Protein AF-A0A9C8A889-F1 (afdb_monomer)

Secondary structure (DSSP, 8-state):
-----HHHHHHHH-SSPPPHHHHHHHHHHHHHHT--HHHHHHHHHHHHTSGGGHHHHHHHHHHHHHHHHHHHTS---HHHHHHHHHHHHHHHHHHHHHHHS-------S--------

Solvent-accessible surface area (backbone atoms only — not comparable to full-atom values): 6922 Å² total; per-residue (Å²): 131,84,82,71,46,30,55,60,42,34,42,74,75,39,100,53,82,64,57,70,69,46,43,52,43,9,49,51,44,20,67,58,66,70,44,55,36,60,59,17,15,52,40,27,50,61,55,56,70,43,73,85,42,46,66,60,52,51,52,48,51,53,50,48,53,51,52,53,50,56,63,70,62,76,81,64,53,74,67,56,44,50,51,51,53,51,50,51,42,56,51,40,55,51,52,51,54,61,48,66,51,78,86,75,77,75,86,81,80,85,88,87,78,80,96,79,134

pLDDT: mean 82.59, std 16.74, range [38.91, 95.0]

Radius of gyration: 18.57 Å; Cα contacts (8 Å, |Δi|>4): 84; chains: 1; bounding box: 40×29×70 Å

Foldseek 3Di:
DDQQALQNLLVVVDPDRDDVLLSLQLVLLCVLVVDRSNVSSLLSVLQPPDVVCSVVSSVVSVVSVVLVVVLVPPPDDPVSNVVSSVVSNVVSVVSVVVSPDDPPPPPPDDPPDDPDD

Mean predicted aligned error: 9.04 Å

Structure (mmCIF, N/CA/C/O backbone):
data_AF-A0A9C8A889-F1
#
_entry.id   AF-A0A9C8A889-F1
#
loop_
_atom_site.group_PDB
_atom_site.id
_atom_site.type_symbol
_atom_site.label_atom_id
_atom_site.label_alt_id
_atom_site.label_comp_id
_atom_site.label_asym_id
_atom_site.label_entity_id
_atom_site.label_seq_id
_atom_site.pdbx_PDB_ins_code
_atom_site.Cartn_x
_atom_site.Cartn_y
_atom_site.Cartn_z
_atom_site.occupancy
_atom_site.B_iso_or_equiv
_atom_site.auth_seq_id
_atom_site.auth_comp_id
_atom_site.auth_asym_id
_atom_site.auth_atom_id
_atom_site.pdbx_PDB_model_num
ATOM 1 N N . MET A 1 1 ? 24.581 -2.367 11.907 1.00 43.16 1 MET A N 1
ATOM 2 C CA . MET A 1 1 ? 24.104 -2.725 10.557 1.00 43.16 1 MET A CA 1
ATOM 3 C C . MET A 1 1 ? 22.963 -1.779 10.253 1.00 43.16 1 MET A C 1
ATOM 5 O O . MET A 1 1 ? 22.037 -1.738 11.049 1.00 43.16 1 MET A O 1
ATOM 9 N N . GLY A 1 2 ? 23.095 -0.926 9.234 1.00 52.41 2 GLY A N 1
ATOM 10 C CA . GLY A 1 2 ? 22.014 -0.014 8.854 1.00 52.41 2 GLY A CA 1
ATOM 11 C C . GLY A 1 2 ? 20.854 -0.834 8.303 1.00 52.41 2 GLY A C 1
ATOM 12 O O . GLY A 1 2 ? 21.077 -1.673 7.434 1.00 52.41 2 GLY A O 1
ATOM 13 N N . HIS A 1 3 ? 19.657 -0.661 8.858 1.00 66.38 3 HIS A N 1
ATOM 14 C CA . HIS A 1 3 ? 18.458 -1.247 8.275 1.00 66.38 3 HIS A CA 1
ATOM 15 C C . HIS A 1 3 ? 18.194 -0.520 6.958 1.00 66.38 3 HIS A C 1
ATOM 17 O O . HIS A 1 3 ? 17.932 0.680 6.978 1.00 66.38 3 HIS A O 1
ATOM 23 N N . ILE A 1 4 ? 18.325 -1.234 5.841 1.00 81.75 4 ILE A N 1
ATOM 24 C CA . ILE A 1 4 ? 18.000 -0.708 4.516 1.00 81.75 4 ILE A CA 1
ATOM 25 C C . ILE A 1 4 ? 16.480 -0.473 4.473 1.00 81.75 4 ILE A C 1
ATOM 27 O O . ILE A 1 4 ? 15.681 -1.310 4.911 1.00 81.75 4 ILE A O 1
ATOM 31 N N . SER A 1 5 ? 16.085 0.711 4.028 1.00 91.81 5 SER A N 1
ATOM 32 C CA . SER A 1 5 ? 14.697 1.148 3.885 1.00 91.81 5 SER A CA 1
ATOM 33 C C . SER A 1 5 ? 14.033 0.540 2.646 1.00 91.81 5 SER A C 1
ATOM 35 O O . SER A 1 5 ? 14.701 0.038 1.741 1.00 91.81 5 SER A O 1
ATOM 37 N N . VAL A 1 6 ? 12.699 0.602 2.580 1.00 92.44 6 VAL A N 1
ATOM 38 C CA . VAL A 1 6 ? 11.941 0.185 1.387 1.00 92.44 6 VAL A CA 1
ATOM 39 C C . VAL A 1 6 ? 12.388 0.984 0.159 1.00 92.44 6 VAL A C 1
ATOM 41 O O . VAL A 1 6 ? 12.556 0.414 -0.915 1.00 92.44 6 VAL A O 1
ATOM 44 N N . ALA A 1 7 ? 12.625 2.289 0.324 1.00 92.88 7 ALA A N 1
ATOM 45 C CA . ALA A 1 7 ? 13.090 3.168 -0.746 1.00 92.88 7 ALA A CA 1
ATOM 46 C C . ALA A 1 7 ? 14.443 2.720 -1.315 1.00 92.88 7 ALA A C 1
ATOM 48 O O . ALA A 1 7 ? 14.567 2.556 -2.523 1.00 92.88 7 ALA A O 1
ATOM 49 N N . GLU A 1 8 ? 15.425 2.449 -0.451 1.00 91.56 8 GLU A N 1
ATOM 50 C CA . GLU A 1 8 ? 16.756 1.989 -0.872 1.00 91.56 8 GLU A CA 1
ATOM 51 C C . GLU A 1 8 ? 16.697 0.621 -1.572 1.00 91.56 8 GLU A C 1
ATOM 53 O O . GLU A 1 8 ? 17.406 0.388 -2.552 1.00 91.56 8 GLU A O 1
ATOM 58 N N . HIS A 1 9 ? 15.828 -0.285 -1.111 1.00 93.12 9 HIS A N 1
ATOM 59 C CA . HIS A 1 9 ? 15.605 -1.552 -1.806 1.00 93.12 9 HIS A CA 1
ATOM 60 C C . HIS A 1 9 ? 14.968 -1.346 -3.182 1.00 93.12 9 HIS A C 1
ATOM 62 O O . HIS A 1 9 ? 15.458 -1.917 -4.153 1.00 93.12 9 HIS A O 1
ATOM 68 N N . LEU A 1 10 ? 13.940 -0.504 -3.294 1.00 91.94 10 LEU A N 1
ATOM 69 C CA . LEU A 1 10 ? 13.314 -0.190 -4.579 1.00 91.94 10 LEU A CA 1
ATOM 70 C C . LEU A 1 10 ? 14.304 0.454 -5.557 1.00 91.94 10 LEU A C 1
ATOM 72 O O . LEU A 1 10 ? 14.366 0.029 -6.706 1.00 91.94 10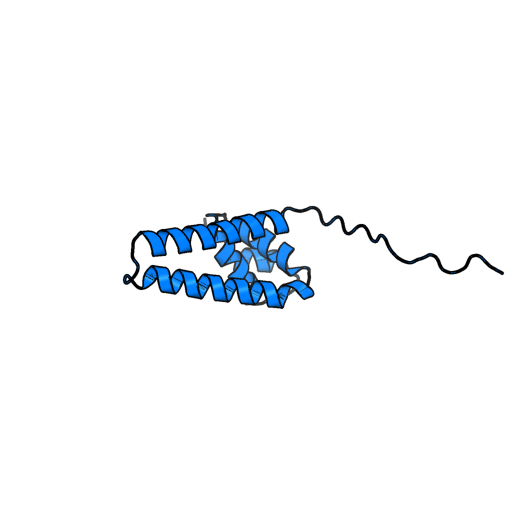 LEU A O 1
ATOM 76 N N . GLU A 1 11 ? 15.127 1.400 -5.097 1.00 91.19 11 GLU A N 1
ATOM 77 C CA . GLU A 1 11 ? 16.191 2.018 -5.901 1.00 91.19 11 GLU A CA 1
ATOM 78 C C . GLU A 1 11 ? 17.197 0.992 -6.437 1.00 91.19 11 GLU A C 1
ATOM 80 O O . GLU A 1 11 ? 17.704 1.149 -7.544 1.00 91.19 11 GLU A O 1
ATOM 85 N N . SER A 1 12 ? 17.470 -0.081 -5.689 1.00 89.75 12 SER A N 1
ATOM 86 C CA . SER A 1 12 ? 18.355 -1.159 -6.151 1.00 89.75 12 SER A CA 1
ATOM 87 C C . SER A 1 12 ? 17.723 -2.075 -7.210 1.00 89.75 12 SER A C 1
ATOM 89 O O . SER A 1 12 ? 18.440 -2.814 -7.885 1.00 89.75 12 SER A O 1
ATOM 91 N N . MET A 1 13 ? 16.394 -2.037 -7.356 1.00 87.56 13 MET A N 1
ATOM 92 C CA . MET A 1 13 ? 15.618 -2.876 -8.277 1.00 87.56 13 MET A CA 1
ATOM 93 C C . MET A 1 13 ? 15.205 -2.144 -9.560 1.00 87.56 13 MET A C 1
ATOM 95 O O . MET A 1 13 ? 14.825 -2.785 -10.541 1.00 87.56 13 MET A O 1
ATOM 99 N N . THR A 1 14 ? 15.253 -0.812 -9.569 1.00 82.00 14 THR A N 1
ATOM 100 C CA . THR A 1 14 ? 14.821 0.029 -10.687 1.00 82.00 14 THR A CA 1
ATOM 101 C C . THR A 1 14 ? 16.013 0.700 -11.375 1.00 82.00 14 THR A C 1
ATOM 103 O O . THR A 1 14 ? 16.962 1.135 -10.736 1.00 82.00 14 THR A O 1
ATOM 106 N N . GLU A 1 15 ? 15.967 0.847 -12.705 1.00 75.62 15 GLU A N 1
ATOM 107 C CA . GLU A 1 15 ? 17.013 1.573 -13.458 1.00 75.62 15 GLU A CA 1
ATOM 108 C C . GLU A 1 15 ? 16.968 3.100 -13.239 1.00 75.62 15 GLU A C 1
ATOM 110 O O . GLU A 1 15 ? 17.925 3.815 -13.533 1.00 75.62 15 GLU A O 1
ATOM 115 N N . ALA A 1 16 ? 15.846 3.605 -12.723 1.00 79.31 16 ALA A N 1
ATOM 116 C CA . ALA A 1 16 ? 15.607 5.002 -12.380 1.00 79.31 16 ALA A CA 1
ATOM 117 C C . ALA A 1 16 ? 15.050 5.101 -10.954 1.00 79.31 16 ALA A C 1
ATOM 119 O O . ALA A 1 16 ? 14.581 4.104 -10.411 1.00 79.31 16 ALA A O 1
ATOM 120 N N . ALA A 1 17 ? 15.059 6.295 -10.356 1.00 84.81 17 ALA A N 1
ATOM 121 C CA . ALA A 1 17 ? 14.474 6.495 -9.030 1.00 84.81 17 ALA A CA 1
ATOM 122 C C . ALA A 1 17 ? 12.998 6.032 -9.008 1.00 84.81 17 ALA A C 1
ATOM 124 O O . ALA A 1 17 ? 12.230 6.437 -9.893 1.00 84.81 17 ALA A O 1
ATOM 125 N N . PRO A 1 18 ? 12.588 5.195 -8.034 1.00 87.50 18 PRO A N 1
ATOM 126 C CA . PRO A 1 18 ? 11.228 4.689 -7.964 1.00 87.50 18 PRO A CA 1
ATOM 127 C C . PRO A 1 18 ? 10.259 5.855 -7.738 1.00 87.50 18 PRO A C 1
ATOM 129 O O . PRO A 1 18 ? 10.564 6.793 -6.993 1.00 87.50 18 PRO A O 1
ATOM 132 N N . PRO A 1 19 ? 9.077 5.838 -8.369 1.00 90.31 19 PRO A N 1
ATOM 133 C CA . PRO A 1 19 ? 8.113 6.901 -8.160 1.00 90.31 19 PRO A CA 1
ATOM 134 C C . PRO A 1 19 ? 7.638 6.898 -6.692 1.00 90.31 19 PRO A C 1
ATOM 136 O O . PRO A 1 19 ? 7.471 5.820 -6.115 1.00 90.31 19 PRO A O 1
ATOM 139 N N . PRO A 1 20 ? 7.356 8.068 -6.078 1.00 92.25 20 PRO A N 1
ATOM 140 C CA . PRO A 1 20 ? 7.080 8.157 -4.640 1.00 92.25 20 PRO A CA 1
ATOM 141 C C . PRO A 1 20 ? 5.972 7.220 -4.158 1.00 92.25 20 PRO A C 1
ATOM 143 O O . PRO A 1 20 ? 6.098 6.586 -3.118 1.00 92.25 20 PRO A O 1
ATOM 146 N N . TRP A 1 21 ? 4.915 7.065 -4.951 1.00 92.81 21 TRP A N 1
ATOM 147 C CA . TRP A 1 21 ? 3.785 6.199 -4.624 1.00 92.81 21 TRP A CA 1
ATOM 148 C C . TRP A 1 21 ? 4.158 4.712 -4.498 1.00 92.81 21 TRP A C 1
ATOM 150 O O . TRP A 1 21 ? 3.499 3.981 -3.769 1.00 92.81 21 TRP A O 1
ATOM 160 N N . MET A 1 22 ? 5.201 4.248 -5.194 1.00 93.31 22 MET A N 1
ATOM 161 C CA . MET A 1 22 ? 5.673 2.861 -5.106 1.00 93.31 22 MET A CA 1
ATOM 162 C C . MET A 1 22 ? 6.392 2.629 -3.776 1.00 93.31 22 MET A C 1
ATOM 164 O O . MET A 1 22 ? 6.208 1.593 -3.143 1.00 93.31 22 MET A O 1
ATOM 168 N N . VAL A 1 23 ? 7.143 3.630 -3.306 1.00 94.75 23 VAL A N 1
ATOM 169 C CA . VAL A 1 23 ? 7.721 3.622 -1.956 1.00 94.75 23 VAL A CA 1
ATOM 170 C C . VAL A 1 23 ? 6.606 3.606 -0.913 1.00 94.75 23 VAL A C 1
ATOM 172 O O . VAL A 1 23 ? 6.640 2.796 0.004 1.00 94.75 23 VAL A O 1
ATOM 175 N N . GLU A 1 24 ? 5.576 4.439 -1.085 1.00 94.75 24 GLU A N 1
ATOM 176 C CA . GLU A 1 24 ? 4.409 4.456 -0.193 1.00 94.75 24 GLU A CA 1
ATOM 177 C C . GLU A 1 24 ? 3.664 3.113 -0.168 1.00 94.75 24 GLU A C 1
ATOM 179 O O . GLU A 1 24 ? 3.210 2.693 0.895 1.00 94.75 24 GLU A O 1
ATOM 184 N N . LEU A 1 25 ? 3.563 2.427 -1.311 1.00 94.56 25 LEU A N 1
ATOM 185 C CA . LEU A 1 25 ? 2.989 1.086 -1.401 1.00 94.56 25 LEU A CA 1
ATOM 186 C C . LEU A 1 25 ? 3.808 0.074 -0.594 1.00 94.56 25 LEU A C 1
ATOM 188 O O . LEU A 1 25 ? 3.236 -0.694 0.175 1.00 94.56 25 LEU A O 1
ATOM 192 N N . GLY A 1 26 ? 5.133 0.077 -0.750 1.00 94.50 26 GLY A N 1
ATOM 193 C CA . GLY A 1 26 ? 6.006 -0.828 -0.004 1.00 94.50 26 GLY A CA 1
ATOM 194 C C . GLY A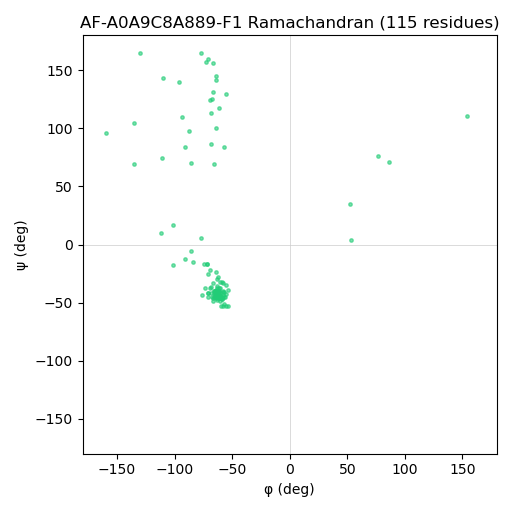 1 26 ? 5.981 -0.545 1.497 1.00 94.50 26 GLY A C 1
ATOM 195 O O . GLY A 1 26 ? 5.872 -1.469 2.291 1.00 94.50 26 GLY A O 1
ATOM 1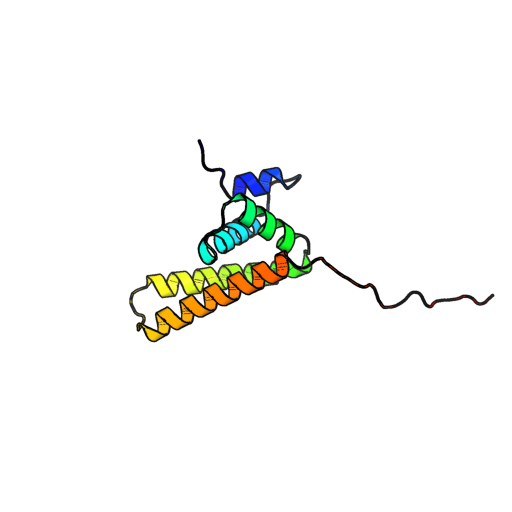96 N N . GLU A 1 27 ? 5.982 0.722 1.906 1.00 95.00 27 GLU A N 1
ATOM 197 C CA . GLU A 1 27 ? 5.838 1.102 3.316 1.00 95.00 27 GLU A CA 1
ATOM 198 C C . GLU A 1 27 ? 4.487 0.653 3.892 1.00 95.00 27 GLU A C 1
ATOM 200 O O . GLU A 1 27 ? 4.443 0.051 4.963 1.00 95.00 27 GLU A O 1
ATOM 205 N N . MET A 1 28 ? 3.393 0.834 3.145 1.00 94.50 28 MET A N 1
ATOM 206 C CA . MET A 1 28 ? 2.075 0.324 3.528 1.00 94.50 28 MET A CA 1
ATOM 207 C C . MET A 1 28 ? 2.084 -1.202 3.707 1.00 94.50 28 MET A C 1
ATOM 209 O O . MET A 1 28 ? 1.582 -1.702 4.707 1.00 94.50 28 MET A O 1
ATOM 213 N N . LEU A 1 29 ? 2.656 -1.958 2.766 1.00 92.75 29 LEU A N 1
ATOM 214 C CA . LEU A 1 29 ? 2.736 -3.422 2.860 1.00 92.75 29 LEU A CA 1
ATOM 215 C C . LEU A 1 29 ? 3.581 -3.874 4.055 1.00 92.75 29 LEU A C 1
ATOM 217 O O . LEU A 1 29 ? 3.198 -4.801 4.769 1.00 92.75 29 LEU A O 1
ATOM 221 N N . ARG A 1 30 ? 4.699 -3.184 4.295 1.00 93.69 30 ARG A N 1
ATOM 222 C CA . ARG A 1 30 ? 5.572 -3.413 5.446 1.00 93.69 30 ARG A CA 1
ATOM 223 C C . ARG A 1 30 ? 4.825 -3.226 6.763 1.00 93.69 30 ARG A C 1
ATOM 225 O O . ARG A 1 30 ? 4.971 -4.039 7.665 1.00 93.69 30 ARG A O 1
ATOM 232 N N . GLU A 1 31 ? 4.033 -2.162 6.871 1.00 91.50 31 GLU A N 1
ATOM 233 C CA . GLU A 1 31 ? 3.267 -1.837 8.077 1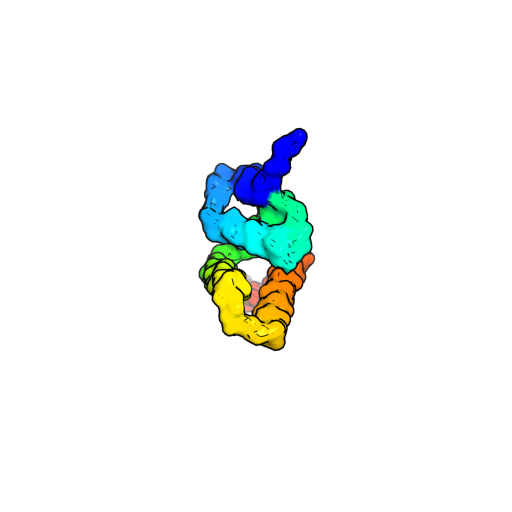.00 91.50 31 GLU A CA 1
ATOM 234 C C . GLU A 1 31 ? 2.093 -2.793 8.318 1.00 91.50 31 GLU A C 1
ATOM 236 O O . GLU A 1 31 ? 1.856 -3.176 9.460 1.00 91.50 31 GLU A O 1
ATOM 241 N N . ILE A 1 32 ? 1.350 -3.169 7.271 1.00 87.94 32 ILE A N 1
ATOM 242 C CA . ILE A 1 32 ? 0.141 -3.994 7.420 1.00 87.94 32 ILE A CA 1
ATOM 243 C C . ILE A 1 32 ? 0.483 -5.437 7.804 1.00 87.94 32 ILE A C 1
ATOM 245 O O . ILE A 1 32 ? -0.208 -6.024 8.633 1.00 87.94 32 ILE A O 1
ATOM 249 N N . GLU A 1 33 ? 1.519 -6.002 7.186 1.00 86.00 33 GLU A N 1
ATOM 250 C CA . GLU A 1 33 ? 1.850 -7.430 7.288 1.00 86.00 33 GLU A CA 1
ATOM 251 C C . GLU A 1 33 ? 3.163 -7.679 8.050 1.00 86.00 33 GLU A C 1
ATOM 253 O O . GLU A 1 33 ? 3.673 -8.796 8.059 1.00 86.00 33 GLU A O 1
ATOM 258 N N . GLU A 1 34 ? 3.722 -6.640 8.682 1.00 86.81 34 GLU A N 1
ATOM 259 C CA . GLU A 1 34 ? 4.984 -6.688 9.440 1.00 86.81 34 GLU A CA 1
ATOM 260 C C . GLU A 1 34 ? 6.153 -7.294 8.636 1.00 86.81 34 GLU A C 1
ATOM 262 O O . GLU A 1 34 ? 7.024 -7.985 9.170 1.00 86.81 34 GLU A O 1
ATOM 267 N N . LEU A 1 35 ? 6.171 -7.042 7.323 1.00 86.94 35 LEU A N 1
ATOM 268 C CA . LEU A 1 35 ? 7.191 -7.569 6.418 1.00 86.94 35 LEU A CA 1
ATOM 269 C C . LEU A 1 35 ? 8.542 -6.892 6.664 1.00 86.94 35 LEU A C 1
ATOM 271 O O . LEU A 1 35 ? 8.628 -5.775 7.179 1.00 86.94 35 LEU A O 1
ATOM 275 N N . ASP A 1 36 ? 9.624 -7.529 6.227 1.00 92.00 36 ASP A N 1
ATOM 276 C CA . ASP A 1 36 ? 10.898 -6.831 6.110 1.00 92.00 36 ASP A CA 1
ATOM 277 C C . ASP A 1 36 ? 10.890 -5.853 4.917 1.00 92.00 36 ASP A C 1
ATOM 279 O O . ASP A 1 36 ? 10.120 -5.992 3.961 1.00 92.00 36 ASP A O 1
ATOM 283 N N . SER A 1 37 ? 11.764 -4.842 4.968 1.00 91.44 37 SER A N 1
ATOM 284 C CA . SER A 1 37 ? 11.838 -3.800 3.937 1.00 91.44 37 SER A CA 1
ATOM 285 C C . SER A 1 37 ? 12.118 -4.347 2.530 1.00 91.44 37 SER A C 1
ATOM 287 O O . SER A 1 37 ? 11.657 -3.749 1.560 1.00 91.44 37 SER A O 1
ATOM 289 N N . ALA A 1 38 ? 12.872 -5.445 2.397 1.00 91.50 38 ALA A N 1
ATOM 290 C CA . ALA A 1 38 ? 13.256 -5.997 1.098 1.00 91.50 38 ALA A CA 1
ATOM 291 C C . ALA A 1 38 ? 12.088 -6.740 0.444 1.00 91.50 38 ALA A C 1
ATOM 293 O O . ALA A 1 38 ? 11.828 -6.562 -0.750 1.00 91.50 38 ALA A O 1
ATOM 294 N N . LEU A 1 39 ? 11.360 -7.534 1.232 1.00 91.06 39 LEU A N 1
ATOM 295 C CA . LEU A 1 39 ? 10.160 -8.226 0.774 1.00 91.06 39 LEU A CA 1
ATOM 296 C C . LEU A 1 39 ? 9.066 -7.228 0.383 1.00 91.06 39 LEU A C 1
ATOM 298 O O . LEU A 1 39 ? 8.504 -7.326 -0.707 1.00 91.06 39 LEU A O 1
ATOM 302 N N . ALA A 1 40 ? 8.826 -6.217 1.219 1.00 93.44 40 ALA A N 1
ATOM 303 C CA . ALA A 1 40 ? 7.836 -5.184 0.934 1.00 93.44 40 ALA A CA 1
ATOM 304 C C . ALA A 1 40 ? 8.180 -4.371 -0.329 1.00 93.44 40 ALA A C 1
ATOM 306 O O . ALA A 1 40 ? 7.301 -4.099 -1.150 1.00 93.44 40 ALA A O 1
ATOM 307 N N . ALA A 1 41 ? 9.460 -4.030 -0.522 1.00 93.25 41 ALA A N 1
ATOM 308 C CA . ALA A 1 41 ? 9.948 -3.392 -1.743 1.00 93.25 41 ALA A CA 1
ATOM 309 C C . ALA A 1 41 ? 9.744 -4.280 -2.979 1.00 93.25 41 ALA A C 1
ATOM 311 O O . ALA A 1 41 ? 9.230 -3.802 -3.989 1.00 93.25 41 ALA A O 1
ATOM 312 N N . SER A 1 42 ? 10.077 -5.573 -2.898 1.00 92.31 42 SER A N 1
ATOM 313 C CA . SER A 1 42 ? 9.890 -6.497 -4.026 1.00 92.31 42 SER A CA 1
ATOM 314 C C . SER A 1 42 ? 8.427 -6.614 -4.436 1.00 92.31 42 SER A C 1
ATOM 316 O O . SER A 1 42 ? 8.103 -6.501 -5.614 1.00 92.31 42 SER A O 1
ATOM 318 N N . MET A 1 43 ? 7.524 -6.751 -3.467 1.00 91.12 43 MET A N 1
ATOM 319 C CA . MET A 1 43 ? 6.094 -6.818 -3.754 1.00 91.12 43 MET A CA 1
ATOM 320 C C . MET A 1 43 ? 5.554 -5.516 -4.344 1.00 91.12 43 MET A C 1
ATOM 322 O O . MET A 1 43 ? 4.759 -5.545 -5.282 1.00 91.12 43 MET A O 1
ATOM 326 N N . ALA A 1 44 ? 5.975 -4.367 -3.807 1.00 92.94 44 ALA A N 1
ATOM 327 C CA . ALA A 1 44 ? 5.581 -3.070 -4.343 1.00 92.94 44 ALA A CA 1
ATOM 328 C C . ALA A 1 44 ? 6.064 -2.892 -5.785 1.00 92.94 44 ALA A C 1
ATOM 330 O O . ALA A 1 44 ? 5.308 -2.394 -6.618 1.00 92.94 44 ALA A O 1
ATOM 331 N N . TYR A 1 45 ? 7.283 -3.347 -6.087 1.00 91.31 45 TYR A N 1
ATOM 332 C CA . TYR A 1 45 ? 7.803 -3.392 -7.446 1.00 91.31 45 TYR A CA 1
ATOM 333 C C . TYR A 1 45 ? 6.925 -4.276 -8.336 1.00 91.31 45 TYR A C 1
ATOM 335 O O . TYR A 1 45 ? 6.435 -3.791 -9.351 1.00 91.31 45 TYR A O 1
ATOM 343 N N . ASP A 1 46 ? 6.648 -5.522 -7.940 1.00 90.06 46 ASP A N 1
ATOM 344 C CA . ASP A 1 46 ? 5.867 -6.473 -8.741 1.00 90.06 46 ASP A CA 1
ATOM 345 C C . ASP A 1 46 ? 4.431 -6.006 -9.017 1.00 90.06 46 ASP A C 1
ATOM 347 O O . ASP A 1 46 ? 3.943 -6.139 -10.142 1.00 90.06 46 ASP A O 1
ATOM 351 N N . LEU A 1 47 ? 3.771 -5.395 -8.029 1.00 89.31 47 LEU A N 1
ATOM 352 C CA . LEU A 1 47 ? 2.444 -4.791 -8.192 1.00 89.31 47 LEU A CA 1
ATOM 353 C C . LEU A 1 47 ? 2.469 -3.579 -9.133 1.00 89.31 47 LEU A C 1
ATOM 355 O O . LEU A 1 47 ? 1.502 -3.330 -9.852 1.00 89.31 47 LEU A O 1
ATOM 359 N N . ALA A 1 48 ? 3.571 -2.829 -9.141 1.00 88.31 48 ALA A N 1
ATOM 360 C CA . ALA A 1 48 ? 3.740 -1.622 -9.939 1.00 88.31 48 ALA A CA 1
ATOM 361 C C . ALA A 1 48 ? 4.242 -1.874 -11.372 1.00 88.31 48 ALA A C 1
ATOM 363 O O . ALA A 1 48 ? 4.319 -0.927 -12.158 1.00 88.31 48 ALA A O 1
ATOM 364 N N . ARG A 1 49 ? 4.579 -3.122 -11.730 1.00 84.81 49 ARG A N 1
ATOM 365 C CA . ARG A 1 49 ? 5.017 -3.492 -13.090 1.00 84.81 49 ARG A CA 1
ATOM 366 C C . ARG A 1 49 ? 3.939 -3.279 -14.142 1.00 84.81 49 ARG A C 1
ATOM 368 O O . ARG A 1 49 ? 4.270 -3.036 -15.300 1.00 84.81 49 ARG A O 1
ATOM 375 N N . ASP A 1 50 ? 2.680 -3.399 -13.745 1.00 83.38 50 ASP A N 1
ATOM 376 C CA . ASP A 1 50 ? 1.540 -3.144 -14.611 1.00 83.38 50 ASP A CA 1
ATOM 377 C C . ASP A 1 50 ? 1.075 -1.684 -14.434 1.00 83.38 50 ASP A C 1
ATOM 379 O O . ASP A 1 50 ? 0.540 -1.327 -13.376 1.00 83.38 50 ASP A O 1
ATOM 383 N N . PRO A 1 51 ? 1.283 -0.814 -15.441 1.00 77.50 51 PRO A N 1
ATOM 384 C CA . PRO A 1 51 ? 0.915 0.594 -15.352 1.00 77.50 51 PRO A CA 1
ATOM 385 C C . PRO A 1 51 ? -0.598 0.806 -15.219 1.00 77.50 51 PRO A C 1
ATOM 387 O O . PRO A 1 51 ? -1.004 1.819 -14.643 1.00 77.50 51 PRO A O 1
ATOM 390 N N . ASP A 1 52 ? -1.428 -0.142 -15.667 1.00 82.50 52 ASP A N 1
ATOM 391 C CA . ASP A 1 52 ? -2.886 -0.048 -15.550 1.00 82.50 52 ASP A CA 1
ATOM 392 C C . ASP A 1 52 ? -3.343 -0.171 -14.083 1.00 82.50 52 ASP A C 1
ATOM 394 O O . ASP A 1 52 ? -4.389 0.357 -13.695 1.00 82.50 52 ASP A O 1
ATOM 398 N N . ASN A 1 53 ? -2.511 -0.770 -13.223 1.00 83.81 53 ASN A N 1
ATOM 399 C CA . ASN A 1 53 ? -2.787 -0.910 -11.793 1.00 83.81 53 ASN A CA 1
ATOM 400 C C . ASN A 1 53 ? -2.406 0.330 -10.975 1.00 83.81 53 ASN A C 1
ATOM 402 O O . ASN A 1 53 ? -2.870 0.477 -9.841 1.00 83.81 53 ASN A O 1
ATOM 406 N N . ALA A 1 54 ? -1.606 1.252 -11.524 1.00 85.81 54 ALA A N 1
ATOM 407 C CA . ALA A 1 54 ? -1.053 2.377 -10.769 1.00 85.81 54 ALA A CA 1
ATOM 408 C C . ALA A 1 54 ? -2.147 3.234 -10.108 1.00 85.81 54 ALA A C 1
ATOM 410 O O . ALA A 1 54 ? -2.067 3.535 -8.917 1.00 85.81 54 ALA A O 1
ATOM 411 N N . GLN A 1 55 ? -3.217 3.570 -10.838 1.00 88.25 55 GLN A N 1
ATOM 412 C CA . GLN A 1 55 ? -4.316 4.367 -10.283 1.00 88.25 55 GLN A CA 1
ATOM 413 C C . GLN A 1 55 ? -5.046 3.637 -9.143 1.00 88.25 55 GLN A C 1
ATOM 415 O O . GLN A 1 55 ? -5.367 4.254 -8.124 1.00 88.25 55 GLN A O 1
ATOM 420 N N . ALA A 1 56 ? -5.308 2.337 -9.296 1.00 90.00 56 ALA A N 1
ATOM 421 C CA . ALA A 1 56 ? -5.982 1.541 -8.273 1.00 90.00 56 ALA A CA 1
ATOM 422 C C . ALA A 1 56 ? -5.122 1.419 -7.005 1.00 90.00 56 ALA A C 1
ATOM 424 O O . ALA A 1 56 ? -5.617 1.613 -5.894 1.00 90.00 56 ALA A O 1
ATOM 425 N N . LEU A 1 57 ? -3.817 1.184 -7.167 1.00 92.50 57 LEU A N 1
ATOM 426 C CA . LEU A 1 57 ? -2.858 1.119 -6.063 1.00 92.50 57 LEU A CA 1
ATOM 427 C C . LEU A 1 57 ? -2.748 2.460 -5.326 1.00 92.50 57 LEU A C 1
ATOM 429 O O . LEU A 1 57 ? -2.747 2.481 -4.097 1.00 92.50 57 LEU A O 1
ATOM 433 N N . HIS A 1 58 ? -2.759 3.591 -6.040 1.00 91.19 58 HIS A N 1
ATOM 434 C CA . HIS A 1 58 ? -2.798 4.919 -5.409 1.00 91.19 58 HIS A CA 1
ATOM 435 C C . HIS A 1 58 ? -4.039 5.103 -4.541 1.00 91.19 58 HIS A C 1
ATOM 437 O O . HIS A 1 58 ? -3.941 5.577 -3.411 1.00 91.19 58 HIS A O 1
ATOM 443 N N . GLN A 1 59 ? -5.211 4.719 -5.049 1.00 92.00 59 GLN A N 1
ATOM 444 C CA . GLN A 1 59 ? -6.454 4.815 -4.284 1.00 92.00 59 GLN A CA 1
ATOM 445 C C . GLN A 1 59 ? -6.419 3.929 -3.033 1.00 92.00 59 GLN A C 1
ATOM 447 O O . GLN A 1 59 ? -6.908 4.347 -1.982 1.00 92.00 59 GLN A O 1
ATOM 452 N N . LEU A 1 60 ? -5.791 2.751 -3.111 1.00 92.94 60 LEU A N 1
ATOM 453 C CA . LEU A 1 60 ? -5.593 1.870 -1.958 1.00 92.94 60 LEU A CA 1
ATOM 454 C C . LEU A 1 60 ? -4.681 2.496 -0.899 1.00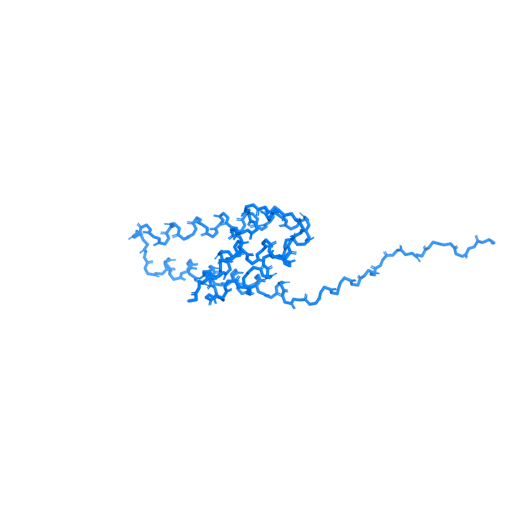 92.94 60 LEU A C 1
ATOM 456 O O . LEU A 1 60 ? -5.054 2.505 0.273 1.00 92.94 60 LEU A O 1
ATOM 460 N N . ILE A 1 61 ? -3.553 3.094 -1.295 1.00 94.31 61 ILE A N 1
ATOM 461 C CA . ILE A 1 61 ? -2.642 3.802 -0.377 1.00 94.31 61 ILE A CA 1
ATOM 462 C C . ILE A 1 61 ? -3.377 4.936 0.347 1.00 94.31 61 ILE A C 1
ATOM 464 O O . ILE A 1 61 ? -3.277 5.082 1.567 1.00 94.31 61 ILE A O 1
ATOM 468 N N . GLN A 1 62 ? -4.162 5.733 -0.384 1.00 94.25 62 GLN A N 1
ATOM 469 C CA . GLN A 1 62 ? -4.942 6.827 0.206 1.00 94.25 62 GLN A CA 1
ATOM 470 C C . GLN A 1 62 ? -6.036 6.311 1.150 1.00 94.25 62 GLN A C 1
ATOM 472 O O . GLN A 1 62 ? -6.254 6.878 2.227 1.00 94.25 62 GLN A O 1
ATOM 477 N N . GLY A 1 63 ? -6.703 5.214 0.781 1.00 93.94 63 GLY A N 1
ATOM 478 C CA . GLY A 1 63 ? -7.677 4.535 1.632 1.00 93.94 63 GLY A CA 1
ATOM 479 C C . GLY A 1 63 ? -7.054 4.032 2.934 1.00 93.94 63 GLY A C 1
ATOM 480 O O . GLY A 1 63 ? -7.593 4.297 4.009 1.00 93.94 63 GLY A O 1
ATOM 481 N N . TYR A 1 64 ? -5.890 3.383 2.853 1.00 94.25 64 TYR A N 1
ATOM 482 C CA . TYR A 1 64 ? -5.117 2.941 4.013 1.00 94.25 64 TYR A CA 1
ATOM 483 C C . TYR A 1 64 ? -4.758 4.110 4.932 1.00 94.25 64 TYR A C 1
ATOM 485 O O . TYR A 1 64 ? -5.121 4.093 6.105 1.00 94.25 64 TYR A O 1
ATOM 493 N N . ARG A 1 65 ? -4.149 5.174 4.395 1.00 92.88 65 ARG A N 1
ATOM 494 C CA . ARG A 1 65 ? -3.791 6.376 5.169 1.00 92.88 65 ARG A CA 1
ATOM 495 C C . ARG A 1 65 ? -4.992 6.982 5.886 1.00 92.88 65 ARG A C 1
ATOM 497 O O . ARG A 1 65 ? -4.895 7.341 7.057 1.00 92.88 65 ARG A O 1
ATOM 504 N N . SER A 1 66 ? -6.132 7.054 5.201 1.00 94.00 66 SER A N 1
ATOM 505 C CA . SER A 1 66 ? -7.378 7.563 5.780 1.00 94.00 66 SER A CA 1
ATOM 506 C C . SER A 1 66 ? -7.859 6.682 6.935 1.00 94.00 66 SER A C 1
ATOM 508 O O . SER A 1 66 ? -8.195 7.191 8.002 1.00 94.00 66 SER A O 1
ATOM 510 N N . MET A 1 67 ? -7.852 5.359 6.757 1.00 93.31 67 MET A N 1
ATOM 511 C CA . MET A 1 67 ? -8.242 4.403 7.795 1.00 93.31 67 MET A CA 1
ATOM 512 C C . MET A 1 67 ? -7.296 4.425 9.004 1.00 93.31 67 MET A C 1
ATOM 514 O O . MET A 1 67 ? -7.768 4.437 10.142 1.00 93.31 67 MET A O 1
ATOM 518 N N . SER A 1 68 ? -5.985 4.505 8.778 1.00 91.38 68 SER A N 1
ATOM 519 C CA . SER A 1 68 ? -4.976 4.616 9.837 1.00 91.38 68 SER A CA 1
ATOM 520 C C . SER A 1 68 ? -5.101 5.932 10.611 1.00 91.38 68 SER A C 1
ATOM 522 O O . SER A 1 68 ? -5.036 5.938 11.840 1.00 91.38 68 SER A O 1
ATOM 524 N N . ALA A 1 69 ? -5.381 7.047 9.927 1.00 92.31 69 ALA A N 1
ATOM 525 C CA . ALA A 1 69 ? -5.658 8.326 10.581 1.00 92.31 69 ALA A CA 1
ATOM 526 C C . ALA A 1 69 ? -6.936 8.276 11.438 1.00 92.31 69 ALA A C 1
ATOM 528 O O . ALA A 1 69 ? -6.963 8.807 12.550 1.00 92.31 69 ALA A O 1
ATOM 529 N N . ILE A 1 70 ? -7.983 7.597 10.956 1.00 91.94 70 ILE A N 1
ATOM 530 C CA . ILE A 1 70 ? -9.218 7.383 11.720 1.00 91.94 70 ILE A CA 1
ATOM 531 C C . ILE A 1 70 ? -8.928 6.546 12.975 1.00 91.94 70 ILE A C 1
ATOM 533 O O . ILE A 1 70 ? -9.368 6.926 14.061 1.00 91.94 70 ILE A O 1
ATOM 537 N N . LEU A 1 71 ? -8.141 5.470 12.861 1.00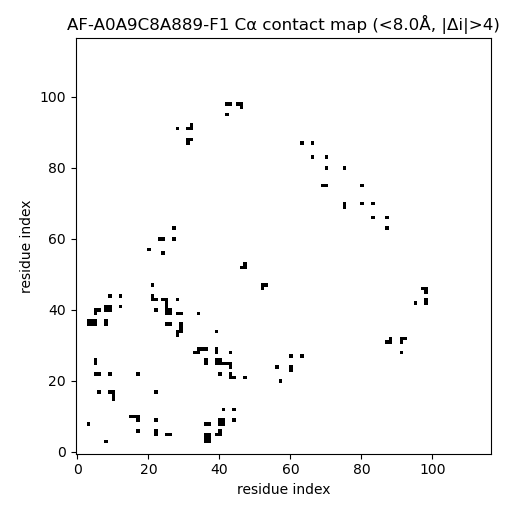 91.38 71 LEU A N 1
ATOM 538 C CA . LEU A 1 71 ? -7.708 4.655 14.005 1.00 91.38 71 LEU A CA 1
ATOM 539 C C . LEU A 1 71 ? -6.950 5.471 15.059 1.00 91.38 71 LEU A C 1
ATOM 541 O O . LEU A 1 71 ? -7.202 5.306 16.251 1.00 91.38 71 LEU A O 1
ATOM 545 N N . ALA A 1 72 ? -6.089 6.394 14.633 1.00 89.50 72 ALA A N 1
ATOM 546 C CA . ALA A 1 72 ? -5.327 7.259 15.532 1.00 89.50 72 ALA A CA 1
ATOM 547 C C . ALA A 1 72 ? -6.176 8.337 16.238 1.00 89.50 72 ALA A C 1
ATOM 549 O O . ALA A 1 72 ? -5.742 8.913 17.234 1.00 89.50 72 ALA A O 1
ATOM 550 N N . SER A 1 73 ? -7.390 8.625 15.754 1.00 86.06 73 SER A N 1
ATOM 551 C CA . SER A 1 73 ? -8.199 9.758 16.230 1.00 86.06 73 SER A CA 1
ATOM 552 C C . SER A 1 73 ? -8.912 9.548 17.581 1.00 86.06 73 SER A C 1
ATOM 554 O O . SER A 1 73 ? -9.669 10.420 18.001 1.00 86.06 73 SER A O 1
ATOM 556 N N . ASN A 1 74 ? -8.675 8.428 18.283 1.00 74.38 74 ASN A N 1
ATOM 557 C CA . ASN A 1 74 ? -9.170 8.073 19.635 1.00 74.38 74 ASN A CA 1
ATOM 558 C C . ASN A 1 74 ? -10.696 8.149 19.880 1.00 74.38 74 ASN A C 1
ATOM 560 O O . ASN A 1 74 ? -11.153 7.880 20.988 1.00 74.38 74 ASN A O 1
ATOM 564 N N . ASN A 1 75 ? -11.500 8.443 18.858 1.00 87.25 75 ASN A N 1
ATOM 565 C CA . ASN A 1 75 ? -12.955 8.609 18.952 1.00 87.25 75 ASN A CA 1
ATOM 566 C C . ASN A 1 75 ? -13.741 7.384 18.453 1.00 87.25 75 ASN A C 1
ATOM 568 O O . ASN A 1 75 ? -14.930 7.478 18.150 1.00 87.25 75 ASN A O 1
ATOM 572 N N . LEU A 1 76 ? -13.080 6.233 18.337 1.00 90.69 76 LEU A N 1
ATOM 573 C CA . LEU A 1 76 ? -13.688 4.997 17.857 1.00 90.69 76 LEU A CA 1
ATOM 574 C C . LEU A 1 76 ? -14.141 4.119 19.018 1.00 90.69 76 LEU A C 1
ATOM 576 O O . LEU A 1 76 ? -13.428 3.925 20.000 1.00 90.69 76 LEU A O 1
ATOM 580 N N . THR A 1 77 ? -15.302 3.494 18.858 1.00 93.88 77 THR A N 1
ATOM 581 C CA . THR A 1 77 ? -15.654 2.335 19.683 1.00 93.88 77 THR A CA 1
ATOM 582 C C . THR A 1 77 ? -14.721 1.163 19.368 1.00 93.88 77 THR A C 1
ATOM 584 O O . THR A 1 77 ? -14.207 1.042 18.251 1.00 93.88 77 THR A O 1
ATOM 587 N N . SER A 1 78 ? -14.561 0.233 20.312 1.00 91.19 78 SER A N 1
ATOM 588 C CA . SER A 1 78 ? -13.741 -0.972 20.109 1.00 91.19 78 SER A CA 1
ATOM 589 C C . SER A 1 78 ? -14.170 -1.783 18.879 1.00 91.19 78 SER A C 1
ATOM 591 O O . SER A 1 78 ? -13.325 -2.326 18.175 1.00 91.19 78 SER A O 1
ATOM 593 N N . SER A 1 79 ? -15.473 -1.821 18.575 1.00 94.25 79 SER A N 1
ATOM 594 C CA . SER A 1 79 ? -16.011 -2.512 17.394 1.00 94.25 79 SER A CA 1
ATOM 595 C C . SER A 1 79 ? -15.613 -1.830 16.077 1.00 94.25 79 SER A C 1
ATOM 597 O O . SER A 1 79 ? -15.216 -2.499 15.121 1.00 94.25 79 SER A O 1
ATOM 599 N N . GLN A 1 80 ? -15.655 -0.493 16.026 1.00 93.75 80 GLN A N 1
ATOM 600 C CA . GLN A 1 80 ? -15.230 0.267 14.846 1.00 93.75 80 GLN A CA 1
ATOM 601 C C . GLN A 1 80 ? -13.727 0.120 14.608 1.00 93.75 80 GLN A C 1
ATOM 603 O O . GLN A 1 80 ? -13.321 -0.185 13.490 1.00 93.75 80 GLN A O 1
ATOM 608 N N . ALA A 1 81 ? -12.915 0.261 15.660 1.00 93.50 81 ALA A N 1
ATOM 609 C CA . ALA A 1 81 ? -11.471 0.070 15.565 1.00 93.50 81 ALA A CA 1
ATOM 610 C C . ALA A 1 81 ? -11.125 -1.345 15.073 1.00 93.50 81 ALA A C 1
ATOM 612 O O . ALA A 1 81 ? -10.360 -1.500 14.122 1.00 93.50 81 ALA A O 1
ATOM 613 N N . HIS A 1 82 ? -11.761 -2.377 15.640 1.00 93.69 82 HIS A N 1
ATOM 614 C CA . HIS A 1 82 ? -11.571 -3.760 15.203 1.00 93.69 82 HIS A CA 1
ATOM 615 C C . HIS A 1 82 ? -11.967 -3.977 13.733 1.00 93.69 82 HIS A C 1
ATOM 617 O O . HIS A 1 82 ? -11.254 -4.647 12.989 1.00 93.69 82 HIS A O 1
ATOM 623 N N . THR A 1 83 ? -13.080 -3.386 13.291 1.00 94.75 83 THR A N 1
ATOM 624 C CA . THR A 1 83 ? -13.550 -3.501 11.901 1.00 94.75 83 THR A CA 1
ATOM 625 C C . THR A 1 83 ? -12.571 -2.862 10.917 1.00 94.75 83 THR A C 1
ATOM 627 O O . THR A 1 83 ? -12.291 -3.444 9.867 1.00 94.75 83 THR A O 1
ATOM 630 N N . ILE A 1 84 ? -12.021 -1.693 11.254 1.00 93.00 84 ILE A N 1
ATOM 631 C CA . ILE A 1 84 ? -11.036 -1.008 10.409 1.00 93.00 84 ILE A CA 1
ATOM 632 C C . ILE A 1 84 ? -9.742 -1.823 10.338 1.00 93.00 84 ILE A C 1
ATOM 634 O O . ILE A 1 84 ? -9.280 -2.105 9.237 1.00 93.00 84 ILE A O 1
ATOM 638 N N . LEU A 1 85 ? -9.211 -2.282 11.477 1.00 92.94 85 LEU A N 1
ATOM 639 C CA . LEU A 1 85 ? -8.011 -3.129 11.513 1.00 92.94 85 LEU A CA 1
ATOM 640 C C . LEU A 1 85 ? -8.185 -4.400 10.674 1.00 92.94 85 LEU A C 1
ATOM 642 O O . LEU A 1 85 ? -7.329 -4.730 9.859 1.00 92.94 85 LEU A O 1
ATOM 646 N N . LYS A 1 86 ? -9.334 -5.074 10.802 1.00 93.50 86 LYS A N 1
ATOM 647 C CA . LYS A 1 86 ? -9.656 -6.252 9.988 1.00 93.50 86 LYS A CA 1
ATOM 648 C C . LYS A 1 86 ? -9.721 -5.922 8.495 1.00 93.50 86 LYS A C 1
ATOM 650 O O . LYS A 1 86 ? -9.317 -6.733 7.669 1.00 93.50 86 LYS A O 1
ATOM 655 N N . THR A 1 87 ? -10.243 -4.751 8.140 1.00 93.31 87 THR A N 1
ATOM 656 C CA . THR A 1 87 ? -10.317 -4.303 6.743 1.00 93.31 87 THR A CA 1
ATOM 657 C C . THR A 1 87 ? -8.926 -4.037 6.177 1.00 93.31 87 THR A C 1
ATOM 659 O O . THR A 1 87 ? -8.628 -4.515 5.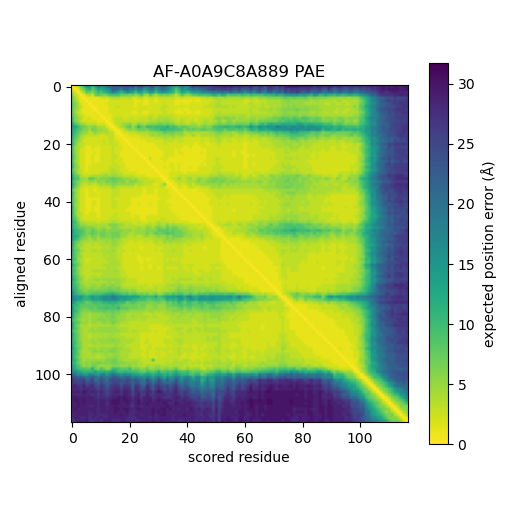088 1.00 93.31 87 THR A O 1
ATOM 662 N N . ILE A 1 88 ? -8.071 -3.342 6.933 1.00 92.56 88 ILE A N 1
ATOM 663 C CA . ILE A 1 88 ? -6.671 -3.081 6.576 1.00 92.56 88 ILE A CA 1
ATOM 664 C C . ILE A 1 88 ? -5.921 -4.399 6.349 1.00 92.56 88 ILE A C 1
ATOM 666 O O . ILE A 1 88 ? -5.349 -4.592 5.281 1.00 92.56 88 ILE A O 1
ATOM 670 N N . HIS A 1 89 ? -6.002 -5.336 7.296 1.00 90.50 89 HIS A N 1
ATOM 671 C CA . HIS A 1 89 ? -5.341 -6.635 7.171 1.00 90.50 89 HIS A CA 1
ATOM 672 C C . HIS A 1 89 ? -5.858 -7.445 5.971 1.00 90.50 89 HIS A C 1
ATOM 674 O O . HIS A 1 89 ? -5.082 -7.979 5.188 1.00 90.50 89 HIS A O 1
ATOM 680 N N . ASN A 1 90 ? -7.175 -7.468 5.737 1.00 91.81 90 ASN A N 1
ATOM 681 C CA . ASN A 1 90 ? -7.731 -8.135 4.555 1.00 91.81 90 ASN A CA 1
ATOM 682 C C . ASN A 1 90 ? -7.221 -7.534 3.233 1.00 91.81 90 ASN A C 1
ATOM 684 O O . ASN A 1 90 ? -7.140 -8.247 2.235 1.00 91.81 90 ASN A O 1
ATOM 688 N N . ILE A 1 91 ? -6.934 -6.230 3.195 1.00 90.06 91 ILE A N 1
ATOM 689 C CA . ILE A 1 91 ? -6.339 -5.580 2.021 1.00 90.06 91 ILE A CA 1
ATOM 690 C C . ILE A 1 91 ? -4.879 -6.015 1.865 1.00 90.06 91 ILE A C 1
ATOM 692 O O . ILE A 1 91 ? -4.500 -6.389 0.758 1.00 90.06 91 ILE A O 1
ATOM 696 N N . GLY A 1 92 ? -4.099 -6.026 2.952 1.00 87.94 92 GLY A N 1
ATOM 697 C CA . GLY A 1 92 ? -2.714 -6.515 2.963 1.00 87.94 92 GLY A CA 1
ATOM 698 C C . GLY A 1 92 ? -2.597 -7.933 2.410 1.00 87.94 92 GLY A C 1
ATOM 699 O O . GLY A 1 92 ? -1.905 -8.148 1.417 1.00 87.94 92 GLY A O 1
ATOM 700 N N . MET A 1 93 ? -3.390 -8.863 2.944 1.00 88.19 93 MET A N 1
ATOM 701 C CA . MET A 1 93 ? -3.458 -10.252 2.472 1.00 88.19 93 MET A CA 1
ATOM 702 C C . MET A 1 93 ? -3.813 -10.378 0.984 1.00 88.19 93 MET A C 1
ATOM 704 O O . MET A 1 93 ? -3.210 -11.166 0.263 1.00 88.19 93 MET A O 1
ATOM 708 N N . LYS A 1 94 ? -4.758 -9.577 0.478 1.00 89.56 94 LYS A N 1
ATOM 709 C CA . LYS A 1 94 ? -5.102 -9.607 -0.954 1.00 89.56 94 LYS A CA 1
ATOM 710 C C . LYS A 1 94 ? -3.983 -9.068 -1.839 1.00 89.56 94 LYS A C 1
ATOM 712 O O . LYS A 1 94 ? -3.797 -9.564 -2.946 1.00 89.56 94 LYS A O 1
ATOM 717 N N . LEU A 1 95 ? -3.262 -8.046 -1.383 1.00 87.19 95 LEU A N 1
ATOM 718 C CA . LEU A 1 95 ? -2.107 -7.515 -2.106 1.00 87.19 95 LEU A CA 1
ATOM 719 C C . LEU A 1 95 ? -0.941 -8.511 -2.098 1.00 87.19 95 LEU A C 1
ATOM 721 O O . LEU A 1 95 ? -0.287 -8.673 -3.127 1.00 87.19 95 LEU A O 1
ATOM 725 N N . LEU A 1 96 ? -0.740 -9.228 -0.986 1.00 84.75 96 LEU A N 1
ATOM 726 C CA . LEU A 1 96 ? 0.176 -10.368 -0.898 1.00 84.75 96 LEU A CA 1
ATOM 727 C C . LEU A 1 96 ? -0.161 -11.428 -1.949 1.00 84.75 96 LEU A C 1
ATOM 729 O O . LEU A 1 96 ? 0.703 -11.770 -2.759 1.00 84.75 96 LEU A O 1
ATOM 733 N N . ASP A 1 97 ? -1.414 -11.882 -1.998 1.00 86.25 97 ASP A N 1
ATOM 734 C CA . ASP A 1 97 ? -1.865 -12.885 -2.968 1.00 86.25 97 ASP A CA 1
ATOM 735 C C . ASP A 1 97 ? -1.637 -12.427 -4.417 1.00 86.25 97 ASP A C 1
ATOM 737 O O . ASP A 1 97 ? -1.146 -13.196 -5.245 1.00 86.25 97 ASP A O 1
ATOM 741 N N . LEU A 1 98 ? -1.944 -11.160 -4.723 1.00 83.94 98 LEU A N 1
ATOM 742 C CA . LEU A 1 98 ? -1.749 -10.580 -6.057 1.00 83.94 98 LEU A CA 1
ATOM 743 C C . LEU A 1 98 ? -0.271 -10.493 -6.453 1.00 83.94 98 LEU A C 1
ATOM 745 O O . LEU A 1 98 ? 0.062 -10.783 -7.598 1.00 83.94 98 LEU A O 1
ATOM 749 N N . SER A 1 99 ? 0.611 -10.131 -5.520 1.00 79.69 99 SER A N 1
ATOM 750 C CA . SER A 1 99 ? 2.060 -10.087 -5.768 1.00 79.69 99 SER A CA 1
ATOM 751 C C . SER A 1 99 ? 2.691 -11.481 -5.906 1.00 79.69 99 SER A C 1
ATOM 753 O O . SER A 1 99 ? 3.705 -11.638 -6.576 1.00 79.69 99 SER A O 1
ATOM 755 N N . SER A 1 100 ? 2.072 -12.502 -5.303 1.00 70.50 100 SER A N 1
ATOM 756 C CA . SER A 1 100 ? 2.576 -13.883 -5.276 1.00 70.50 100 SER A CA 1
ATOM 757 C C . SER A 1 100 ? 2.071 -14.736 -6.443 1.00 70.50 100 SER A C 1
ATOM 759 O O . SER A 1 100 ? 2.552 -15.853 -6.652 1.00 70.50 100 SER A O 1
ATOM 761 N N . ALA A 1 101 ? 1.075 -14.256 -7.191 1.00 62.44 101 ALA A N 1
ATOM 762 C CA . ALA A 1 101 ? 0.512 -14.994 -8.308 1.00 62.44 101 ALA A CA 1
ATOM 763 C C . ALA A 1 101 ? 1.539 -15.081 -9.456 1.00 62.44 101 ALA A C 1
ATOM 765 O O . ALA A 1 101 ? 1.989 -14.047 -9.955 1.00 62.44 101 ALA A O 1
ATOM 766 N N . PRO A 1 102 ? 1.897 -16.285 -9.951 1.00 54.38 102 PRO A N 1
ATOM 767 C CA . PRO A 1 102 ? 2.583 -16.375 -11.229 1.00 54.38 102 PRO A CA 1
ATOM 768 C C . PRO A 1 102 ? 1.625 -15.799 -12.270 1.00 54.38 102 PRO A C 1
ATOM 770 O O . PRO A 1 102 ? 0.529 -16.328 -12.446 1.00 54.38 102 PRO A O 1
ATOM 773 N N . TYR A 1 103 ? 2.008 -14.703 -12.926 1.00 47.94 103 TYR A N 1
ATOM 774 C CA . TYR A 1 103 ? 1.258 -14.107 -14.031 1.00 47.94 103 TYR A CA 1
ATOM 775 C C . TYR A 1 103 ? 1.061 -15.149 -15.149 1.00 47.94 103 TYR A C 1
ATOM 777 O O . TYR A 1 103 ? 1.812 -15.206 -16.118 1.00 47.94 103 TYR A O 1
ATOM 785 N N . SER A 1 104 ? 0.037 -15.993 -15.044 1.00 38.91 104 SER A N 1
ATOM 786 C CA . SER A 1 104 ? -0.474 -16.788 -16.150 1.00 38.91 104 SER A CA 1
ATOM 787 C C . SER A 1 104 ? -1.478 -15.928 -16.905 1.00 38.91 104 SER A C 1
ATOM 789 O O . SER A 1 104 ? -2.682 -16.182 -16.876 1.00 38.91 104 SER A O 1
ATOM 791 N N . PHE A 1 105 ? -0.986 -14.901 -17.600 1.00 41.69 105 PHE A N 1
ATOM 792 C CA . PHE A 1 105 ? -1.711 -14.390 -18.757 1.00 41.69 105 PHE A CA 1
ATOM 793 C C . PHE A 1 105 ? -1.647 -15.480 -19.829 1.00 41.69 105 PHE A C 1
ATOM 795 O O . PHE A 1 105 ? -0.754 -15.511 -20.672 1.00 41.69 105 PHE A O 1
ATOM 802 N N . GLN A 1 106 ? -2.588 -16.424 -19.774 1.00 39.00 106 GLN A N 1
ATOM 803 C CA . GLN A 1 106 ? -2.967 -17.159 -20.969 1.00 39.00 106 GLN A CA 1
ATOM 804 C C . GLN A 1 106 ? -3.571 -16.134 -21.925 1.00 39.00 106 GLN A C 1
ATOM 806 O O . GLN A 1 106 ? -4.728 -15.744 -21.789 1.00 39.00 106 GLN A O 1
ATOM 811 N N . THR A 1 107 ? -2.778 -15.694 -22.895 1.00 39.88 107 THR A N 1
ATOM 812 C CA . THR A 1 107 ? -3.243 -15.039 -24.115 1.00 39.88 107 THR A CA 1
ATOM 813 C C . THR A 1 107 ? -4.046 -16.045 -24.946 1.00 39.88 107 THR A C 1
ATOM 815 O O . THR A 1 107 ? -3.627 -16.510 -25.999 1.00 39.88 107 THR A O 1
ATOM 818 N N . A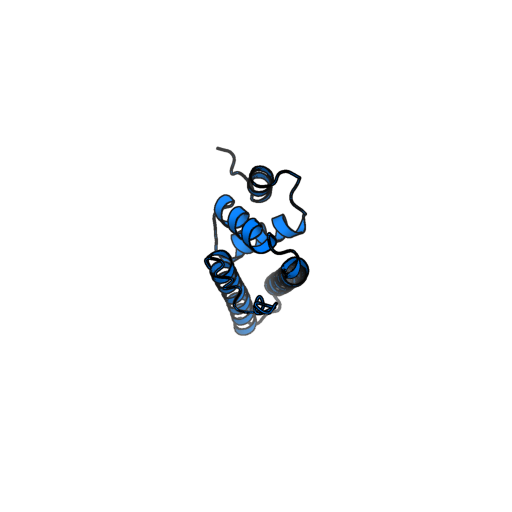SN A 1 108 ? -5.224 -16.422 -24.451 1.00 45.53 108 ASN A N 1
ATOM 819 C CA . ASN A 1 108 ? -6.245 -17.090 -25.240 1.00 45.53 108 ASN A CA 1
ATOM 820 C C . ASN A 1 108 ? -7.104 -16.013 -25.899 1.00 45.53 108 ASN A C 1
ATOM 822 O O . ASN A 1 108 ? -8.020 -15.473 -25.285 1.00 45.53 108 ASN A O 1
ATOM 826 N N . GLY A 1 109 ? -6.799 -15.712 -27.159 1.00 48.50 109 GLY A N 1
ATOM 827 C CA . GLY A 1 109 ? -7.691 -14.947 -28.020 1.00 48.50 109 GLY A CA 1
ATOM 828 C C . GLY A 1 109 ? -6.962 -14.191 -29.121 1.00 48.50 109 GLY A C 1
ATOM 829 O O . GLY A 1 109 ? -6.337 -13.176 -28.848 1.00 48.50 109 GLY A O 1
ATOM 830 N N . LEU A 1 110 ? -7.164 -14.655 -30.359 1.00 47.12 110 LEU A N 1
ATOM 831 C CA . LEU A 1 110 ? -6.983 -13.931 -31.627 1.00 47.12 110 LEU A CA 1
ATOM 832 C C . LEU A 1 110 ? -5.575 -13.917 -32.249 1.00 47.12 110 LEU A C 1
ATOM 834 O O . LEU A 1 110 ? -4.960 -12.872 -32.402 1.00 47.12 110 LEU A O 1
ATOM 838 N N . TYR A 1 111 ? -5.152 -15.076 -32.757 1.00 43.59 111 TYR A N 1
ATOM 839 C CA . TYR A 1 111 ? -4.566 -15.162 -34.105 1.00 43.59 111 TYR A CA 1
ATOM 840 C C . TYR A 1 111 ? -5.170 -16.376 -34.817 1.00 43.59 111 TYR A C 1
ATOM 842 O O . TYR A 1 111 ? -4.524 -17.394 -35.037 1.00 43.59 111 TYR A O 1
ATOM 850 N N . ASP A 1 112 ? -6.458 -16.256 -35.130 1.00 50.41 112 ASP A N 1
ATOM 851 C CA . ASP A 1 112 ? -7.116 -17.050 -36.165 1.00 50.41 112 ASP A CA 1
ATOM 852 C C . ASP A 1 112 ? -7.434 -16.074 -37.303 1.00 50.41 112 ASP A C 1
ATOM 854 O O . ASP A 1 112 ? -8.538 -15.547 -37.418 1.00 50.41 112 ASP A O 1
ATOM 858 N N . VAL A 1 113 ? -6.394 -15.686 -38.045 1.00 49.81 113 VAL A N 1
ATOM 859 C CA . VAL A 1 113 ? -6.529 -14.906 -39.278 1.00 49.81 113 VAL A CA 1
ATOM 860 C C . VAL A 1 113 ? -5.599 -15.526 -40.317 1.00 49.81 113 VAL A C 1
ATOM 862 O O . VAL A 1 113 ? -4.382 -15.371 -40.275 1.00 49.81 113 VAL A O 1
ATOM 865 N N . GLU A 1 114 ? -6.247 -16.244 -41.233 1.00 44.78 114 GLU A N 1
ATOM 866 C CA . GLU A 1 114 ? -5.861 -16.428 -42.634 1.00 44.78 114 GLU A CA 1
ATOM 867 C C . GLU A 1 114 ? -4.714 -17.404 -42.937 1.00 44.78 114 GLU A C 1
ATOM 869 O O . GLU A 1 114 ? -3.631 -17.047 -43.397 1.00 44.78 114 GLU A O 1
ATOM 874 N N . LYS A 1 115 ? -5.040 -18.700 -42.863 1.00 47.91 115 LYS A N 1
ATOM 875 C CA . LYS A 1 115 ? -4.639 -19.625 -43.933 1.00 47.91 115 LYS A C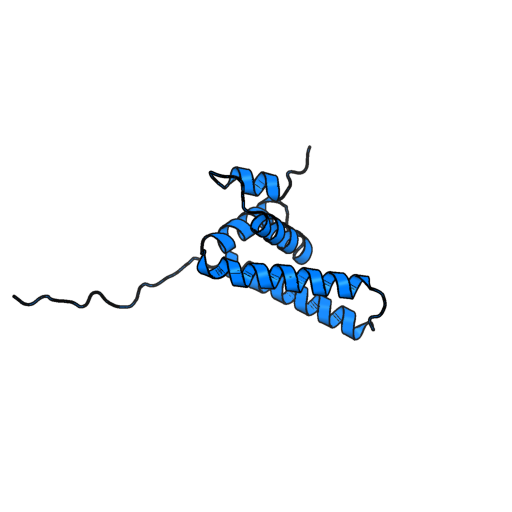A 1
ATOM 876 C C . LYS A 1 115 ? -5.747 -19.697 -44.976 1.00 47.91 115 LYS A C 1
ATOM 878 O O . LYS A 1 115 ? -6.551 -20.616 -44.943 1.00 47.91 115 LYS A O 1
ATOM 883 N N . GLU A 1 116 ? -5.762 -18.752 -45.905 1.00 46.31 116 GLU A N 1
ATOM 884 C CA . GLU A 1 116 ? -6.369 -18.971 -47.219 1.00 46.31 116 GLU A CA 1
ATOM 885 C C . GLU A 1 116 ? -5.817 -17.956 -48.226 1.00 46.31 116 GLU A C 1
ATOM 887 O O . GLU A 1 116 ? -6.276 -16.817 -48.303 1.00 46.31 116 GLU A O 1
ATOM 892 N N . LYS A 1 117 ? -4.790 -18.378 -48.974 1.00 41.69 117 LYS A N 1
ATOM 893 C CA . LYS A 1 117 ? -4.672 -18.238 -50.435 1.00 41.69 117 LYS A CA 1
ATOM 894 C C . LYS A 1 117 ? -3.438 -18.964 -50.957 1.00 41.69 117 LYS A C 1
ATOM 896 O O . LYS A 1 117 ? -2.363 -18.828 -50.335 1.00 41.69 117 LYS A O 1
#

Sequence (117 aa):
MGHISVAEHLESMTEAAPPPWMVELGEMLREIEELDSALAASMAYDLARDPDNAQALHQLIQGYRSMSAILASNNLTSSQAHTILKTIHNIGMKLLDLSSAPYSFQTNGLYDVEKEK